Protein AF-B2KAS8-F1 (afdb_monomer_lite)

InterPro domains:
  IPR012902 Prokaryotic N-terminal methylation site [PF07963] (2-24)
  IPR012902 Prokaryotic N-terminal methylation site [PS00409] (3-23)
  IPR012902 Prokaryotic N-terminal methylation site [TIGR02532] (2-25)
  IPR045584 Pilin-like [SSF54523] (5-95)

Secondary structure (DSSP, 8-state):
---PPPHHHHHHHHHHHHHHHHHHHHHHHHHHHHHHHHHHHHHHHHHHHHHHHHHHTT-----TT--TT--SPPSSEEETTEEE-SSEEEEEEE-TT-TTPPEEEEEEESSSS-EEEEEEEETTEEEEEEEEEETT-HHHHHHHHHTT-SSPEEESSSSS-S-------

Sequence (169 aa):
MKKGFTLLEILVVVLIIGILSAIAVPQYTKIVERGRASEALLTLKALAESVQRAEKLRRYPLGPNQWDSIDIAMPGTKTGTGYQTKYFTYYTGNDLGVANAPTFVSAVKVGAPNYILEMHVHQGDILSAVCVYTNGDTEAYDACIDLGFKNPVSHIGTSGAGKLGLERP

Organism: Elusimicrobium minutum (strain Pei191) (NCBI:txid445932)

Radius of gyration: 21.75 Å; chains: 1; bounding box: 72×28×58 Å

pLDDT: mean 81.98, std 15.62, range [29.14, 96.62]

Structure (mmCIF, N/CA/C/O backbone):
data_AF-B2KAS8-F1
#
_entry.id   AF-B2KAS8-F1
#
loop_
_atom_site.group_PDB
_atom_site.id
_atom_site.type_symbol
_atom_site.label_atom_id
_atom_site.label_alt_id
_atom_site.label_comp_id
_atom_site.label_asym_id
_atom_site.label_entity_id
_atom_site.label_seq_id
_atom_site.pdbx_PDB_ins_code
_atom_site.Cartn_x
_atom_site.Cartn_y
_atom_site.Cartn_z
_atom_site.occupancy
_atom_site.B_iso_or_equiv
_atom_site.auth_seq_id
_atom_site.auth_comp_id
_atom_site.auth_asym_id
_atom_site.auth_atom_id
_atom_site.pdbx_PDB_model_num
ATOM 1 N N . MET A 1 1 ? -49.355 -13.738 30.482 1.00 49.75 1 MET A N 1
ATOM 2 C CA . MET A 1 1 ? -48.645 -12.448 30.628 1.00 49.75 1 MET A CA 1
ATOM 3 C C . MET A 1 1 ? -47.367 -12.531 29.807 1.00 49.75 1 MET A C 1
ATOM 5 O O . MET A 1 1 ? -46.572 -13.429 30.055 1.00 49.75 1 MET A O 1
ATOM 9 N N . LYS A 1 2 ? -47.211 -11.706 28.765 1.00 61.41 2 LYS A N 1
ATOM 10 C CA . LYS A 1 2 ? -45.983 -11.692 27.954 1.00 61.41 2 LYS A CA 1
ATOM 11 C C . LYS A 1 2 ? -44.877 -11.018 28.777 1.00 61.41 2 LYS A C 1
ATOM 13 O O . LYS A 1 2 ? -45.065 -9.880 29.193 1.00 61.41 2 LYS A O 1
ATOM 18 N N . LYS A 1 3 ? -43.769 -11.723 29.041 1.00 72.88 3 LYS A N 1
ATOM 19 C CA . LYS A 1 3 ? -42.547 -11.132 29.614 1.00 72.88 3 LYS A CA 1
ATOM 20 C C . LYS A 1 3 ? -42.030 -10.088 28.621 1.00 72.88 3 LYS A C 1
ATOM 22 O O . LYS A 1 3 ? -41.584 -10.451 27.537 1.00 72.88 3 LYS A O 1
ATOM 27 N N . GLY A 1 4 ? -42.180 -8.812 28.957 1.00 77.12 4 GLY A N 1
ATOM 28 C CA . GLY A 1 4 ? -41.527 -7.720 28.241 1.00 77.12 4 GLY A CA 1
ATOM 29 C C . GLY A 1 4 ? -40.079 -7.596 28.704 1.00 77.12 4 GLY A C 1
ATOM 30 O O . GLY A 1 4 ? -39.798 -7.827 29.879 1.00 77.12 4 GLY A O 1
ATOM 31 N N . PHE A 1 5 ? -39.179 -7.253 27.784 1.00 80.94 5 PHE A N 1
ATOM 32 C CA . PHE A 1 5 ? -37.803 -6.879 28.112 1.00 80.94 5 PHE A CA 1
ATOM 33 C C . PHE A 1 5 ? -37.795 -5.686 29.067 1.00 80.94 5 PHE A C 1
ATOM 35 O O . PHE A 1 5 ? -38.586 -4.751 28.909 1.00 80.94 5 PHE A O 1
ATOM 42 N N . THR A 1 6 ? -36.903 -5.709 30.053 1.00 90.62 6 THR A N 1
ATOM 43 C CA . THR A 1 6 ? -36.744 -4.576 30.963 1.00 90.62 6 THR A CA 1
ATOM 44 C C . THR A 1 6 ? -35.891 -3.489 30.304 1.00 90.62 6 THR A C 1
ATOM 46 O O . THR A 1 6 ? -34.948 -3.771 29.565 1.00 90.62 6 THR A O 1
ATOM 49 N N . LEU A 1 7 ? -36.195 -2.217 30.580 1.00 89.56 7 LEU A N 1
ATOM 50 C CA . LEU A 1 7 ? -35.366 -1.093 30.115 1.00 89.56 7 LEU A CA 1
ATOM 51 C C . LEU A 1 7 ? -33.927 -1.190 30.645 1.00 89.56 7 LEU A C 1
ATOM 53 O O . LEU A 1 7 ? -32.984 -0.779 29.973 1.00 89.56 7 LEU A O 1
ATOM 57 N N . LEU A 1 8 ? -33.764 -1.773 31.835 1.00 91.19 8 LEU A N 1
ATOM 58 C CA . LEU A 1 8 ? -32.466 -1.963 32.468 1.00 91.19 8 LEU A CA 1
ATOM 59 C C . LEU A 1 8 ? -31.612 -3.015 31.743 1.00 91.19 8 LEU A C 1
ATOM 61 O O . LEU A 1 8 ? -30.413 -2.799 31.578 1.00 91.19 8 LEU A O 1
ATOM 65 N N . GLU A 1 9 ? -32.218 -4.100 31.247 1.00 91.00 9 GLU A N 1
ATOM 66 C CA . GLU A 1 9 ? -31.512 -5.082 30.411 1.00 91.00 9 GLU A CA 1
ATOM 67 C C . GLU A 1 9 ? -30.953 -4.437 29.143 1.00 91.00 9 GLU A C 1
ATOM 69 O O . GLU A 1 9 ? -29.794 -4.656 28.802 1.00 91.00 9 GLU A O 1
ATOM 74 N N . ILE A 1 10 ? -31.737 -3.595 28.469 1.00 92.38 10 ILE A N 1
ATOM 75 C CA . ILE A 1 10 ? -31.285 -2.947 27.233 1.00 92.38 10 ILE A CA 1
ATOM 76 C C . ILE A 1 10 ? -30.204 -1.891 27.518 1.00 92.38 10 ILE A C 1
ATOM 78 O O . ILE A 1 10 ? -29.256 -1.767 26.744 1.00 92.38 10 ILE A O 1
ATOM 82 N N . LEU A 1 11 ? -30.273 -1.185 28.651 1.00 92.88 11 LEU A N 1
ATOM 83 C CA . LEU A 1 11 ? -29.276 -0.177 29.026 1.00 92.88 11 LEU A CA 1
ATOM 84 C C . LEU A 1 11 ? -27.887 -0.784 29.270 1.00 92.88 11 LEU A C 1
ATOM 86 O O . LEU A 1 11 ? -26.894 -0.275 28.749 1.00 92.88 11 LEU A O 1
ATOM 90 N N . VAL A 1 12 ? -27.806 -1.885 30.022 1.00 94.62 12 VAL A N 1
ATOM 91 C CA . VAL A 1 12 ? -26.523 -2.559 30.290 1.00 94.62 12 VAL A CA 1
ATOM 92 C C . VAL A 1 12 ? -25.947 -3.169 29.011 1.00 94.62 12 VAL A C 1
ATOM 94 O O . VAL A 1 12 ? -24.741 -3.095 28.785 1.00 94.62 12 VAL A O 1
ATOM 97 N N . VAL A 1 13 ? -26.791 -3.716 28.134 1.00 95.44 13 VAL A N 1
ATOM 98 C CA . VAL A 1 13 ? -26.341 -4.284 26.855 1.00 95.44 13 VAL A CA 1
ATOM 99 C C . VAL A 1 13 ? -25.725 -3.211 25.956 1.00 95.44 13 VAL A C 1
ATOM 101 O O . VAL A 1 13 ? -24.627 -3.411 25.437 1.00 95.44 13 VAL A O 1
ATOM 104 N N . VAL A 1 14 ? -26.377 -2.054 25.809 1.00 95.06 14 VAL A N 1
ATOM 105 C CA . VAL A 1 14 ? -25.840 -0.951 24.994 1.00 95.06 14 VAL A CA 1
ATOM 106 C C . VAL A 1 14 ? -24.544 -0.400 25.594 1.00 95.06 14 VAL A C 1
ATOM 108 O O . VAL A 1 14 ? -23.612 -0.108 24.847 1.00 95.06 14 VAL A O 1
ATOM 111 N N . LEU A 1 15 ? -24.442 -0.325 26.926 1.00 95.81 15 LEU A N 1
ATOM 112 C CA . LEU A 1 15 ? -23.211 0.076 27.613 1.00 95.81 15 LEU A CA 1
ATOM 113 C C . LEU A 1 15 ? -22.041 -0.867 27.284 1.00 95.81 15 LEU A C 1
ATOM 115 O O . LEU A 1 15 ? -20.962 -0.405 26.915 1.00 95.81 15 LEU A O 1
ATOM 119 N N . ILE A 1 16 ? -22.255 -2.183 27.380 1.00 96.56 16 ILE A N 1
ATOM 120 C CA . ILE A 1 16 ? -21.218 -3.185 27.092 1.00 96.56 16 ILE A CA 1
ATOM 121 C C . ILE A 1 16 ? -20.808 -3.130 25.613 1.00 96.56 16 ILE A C 1
ATOM 123 O O . ILE A 1 16 ? -19.614 -3.097 25.311 1.00 96.56 16 ILE A O 1
ATOM 127 N N . ILE A 1 17 ? -21.775 -3.065 24.688 1.00 96.31 17 ILE A N 1
ATOM 128 C CA . ILE A 1 17 ? -21.498 -2.949 23.245 1.00 96.31 17 ILE A CA 1
ATOM 129 C C . ILE A 1 17 ? -20.723 -1.659 22.945 1.00 96.31 17 ILE A C 1
ATOM 131 O O . ILE A 1 17 ? -19.788 -1.685 22.145 1.00 96.31 17 ILE A O 1
ATOM 135 N N . GLY A 1 18 ? -21.054 -0.554 23.621 1.00 95.88 18 GLY A N 1
ATOM 136 C CA . GLY A 1 18 ? -20.336 0.714 23.506 1.00 95.88 18 GLY A CA 1
ATOM 137 C C . GLY A 1 18 ? -18.845 0.565 23.808 1.00 95.88 18 GLY A C 1
ATOM 138 O O . GLY A 1 18 ? -18.014 0.920 22.971 1.00 95.88 18 GLY A O 1
ATOM 139 N N . ILE A 1 19 ? -18.501 -0.040 24.950 1.00 95.94 19 ILE A N 1
ATOM 140 C CA . ILE A 1 19 ? -17.103 -0.244 25.369 1.00 95.94 19 ILE A CA 1
ATOM 141 C C . ILE A 1 19 ? -16.357 -1.151 24.380 1.00 95.94 19 ILE A C 1
ATOM 143 O O . ILE A 1 19 ? -15.252 -0.820 23.953 1.00 95.94 19 ILE A O 1
ATOM 147 N N . LEU A 1 20 ? -16.967 -2.271 23.975 1.00 96.62 20 LEU A N 1
ATOM 148 C CA . LEU A 1 20 ? -16.347 -3.197 23.021 1.00 96.62 20 LEU A CA 1
ATOM 149 C C . LEU A 1 20 ? -16.113 -2.536 21.655 1.00 96.62 20 LEU A C 1
ATOM 151 O O . LEU A 1 20 ? -15.052 -2.718 21.058 1.00 96.62 20 LEU A O 1
ATOM 155 N N . SER A 1 21 ? -17.069 -1.732 21.177 1.00 95.19 21 SER A N 1
ATOM 156 C CA . SER A 1 21 ? -16.967 -1.048 19.884 1.00 95.19 21 SER A CA 1
ATOM 157 C C . SER A 1 21 ? -15.826 -0.030 19.840 1.00 95.19 21 SER A C 1
ATOM 159 O O . SER A 1 21 ? -15.136 0.060 18.825 1.00 95.19 21 SER A O 1
ATOM 161 N N . ALA A 1 22 ? -15.566 0.671 20.949 1.00 94.19 22 ALA A N 1
ATOM 162 C CA . ALA A 1 22 ? -14.514 1.680 21.026 1.00 94.19 22 ALA A CA 1
ATOM 163 C C . ALA A 1 22 ? -13.116 1.091 20.768 1.00 94.19 22 ALA A C 1
ATOM 165 O O . ALA A 1 22 ? -12.276 1.741 20.152 1.00 94.19 22 ALA A O 1
ATOM 166 N N . ILE A 1 23 ? -12.881 -0.154 21.194 1.00 93.94 23 ILE A N 1
ATOM 167 C CA . ILE A 1 23 ? -11.607 -0.858 20.990 1.00 93.94 23 ILE A CA 1
ATOM 168 C C . ILE A 1 23 ? -11.606 -1.609 19.650 1.00 93.94 23 ILE A C 1
ATOM 170 O O . ILE A 1 23 ? -10.605 -1.607 18.933 1.00 93.94 23 ILE A O 1
ATOM 174 N N . ALA A 1 24 ? -12.730 -2.231 19.288 1.00 93.69 24 ALA A N 1
ATOM 175 C CA . ALA A 1 24 ? -12.815 -3.089 18.110 1.00 93.69 24 ALA A CA 1
ATOM 176 C C . ALA A 1 24 ? -12.726 -2.315 16.785 1.00 93.69 24 ALA A C 1
ATOM 178 O O . ALA A 1 24 ? -12.099 -2.793 15.841 1.00 93.69 24 ALA A O 1
ATOM 179 N N . VAL A 1 25 ? -13.322 -1.121 16.694 1.00 91.94 25 VAL A N 1
ATOM 180 C CA . VAL A 1 25 ? -13.346 -0.329 15.450 1.00 91.94 25 VAL A CA 1
ATOM 181 C C . VAL A 1 25 ? -11.942 0.042 14.945 1.00 91.94 25 VAL A C 1
ATOM 183 O O . VAL A 1 25 ? -11.647 -0.291 13.795 1.00 91.94 25 VAL A O 1
ATOM 186 N N . PRO A 1 26 ? -11.046 0.668 15.739 1.00 89.12 26 PRO A N 1
ATOM 187 C CA . PRO A 1 26 ? -9.707 1.020 15.256 1.00 89.12 26 PRO A CA 1
ATOM 188 C C . PRO A 1 26 ? -8.842 -0.208 14.936 1.00 89.12 26 PRO A C 1
ATOM 190 O O . PRO A 1 26 ? -7.964 -0.144 14.080 1.00 89.12 26 PRO A O 1
ATOM 193 N N . GLN A 1 27 ? -9.082 -1.348 15.587 1.00 89.88 27 GLN A N 1
ATOM 194 C CA . GLN A 1 27 ? -8.385 -2.595 15.260 1.00 89.88 27 GLN A CA 1
ATOM 195 C C . GLN A 1 27 ? -8.880 -3.188 13.936 1.00 89.88 27 GLN A C 1
ATOM 197 O O . GLN A 1 27 ? -8.082 -3.624 13.106 1.00 89.88 27 GLN A O 1
ATOM 202 N N . TYR A 1 28 ? -10.193 -3.168 13.707 1.00 92.38 28 TYR A N 1
ATOM 203 C CA . TYR A 1 28 ? -10.794 -3.676 12.479 1.00 92.38 28 TYR A CA 1
ATOM 204 C C . TYR A 1 28 ? -10.338 -2.890 11.243 1.00 92.38 28 TYR A C 1
ATOM 206 O O . TYR A 1 28 ? -10.028 -3.492 10.213 1.00 92.38 28 TYR A O 1
ATOM 214 N N . THR A 1 29 ? -10.229 -1.559 11.335 1.00 89.69 29 THR A N 1
ATOM 215 C CA . THR A 1 29 ? -9.751 -0.732 10.214 1.00 89.69 29 THR A CA 1
ATOM 216 C C . THR A 1 29 ? -8.318 -1.080 9.812 1.00 89.69 29 THR A C 1
ATOM 218 O O . THR A 1 29 ? -8.050 -1.189 8.616 1.00 89.69 29 THR A O 1
ATOM 221 N N . LYS A 1 30 ? -7.427 -1.350 10.778 1.00 89.06 30 LYS A N 1
ATOM 222 C CA . LYS A 1 30 ? -6.053 -1.810 10.507 1.00 89.06 30 LYS A CA 1
ATOM 223 C C . LYS A 1 30 ? -6.013 -3.159 9.786 1.00 89.06 30 LYS A C 1
ATOM 225 O O . LYS A 1 30 ? -5.248 -3.325 8.841 1.00 89.06 30 LYS A O 1
ATOM 230 N N . ILE A 1 31 ? -6.859 -4.115 10.182 1.00 90.88 31 ILE A N 1
ATOM 231 C CA . ILE A 1 31 ? -6.933 -5.438 9.531 1.00 90.88 31 ILE A CA 1
ATOM 232 C C . ILE A 1 31 ? -7.383 -5.303 8.074 1.00 90.88 31 ILE A C 1
ATOM 234 O O . ILE A 1 31 ? -6.782 -5.895 7.177 1.00 90.88 31 ILE A O 1
ATOM 238 N N . VAL A 1 32 ? -8.426 -4.506 7.831 1.00 92.69 32 VAL A N 1
ATOM 239 C CA . VAL A 1 32 ? -8.929 -4.258 6.473 1.00 92.69 32 VAL A CA 1
ATOM 240 C C . VAL A 1 32 ? -7.870 -3.565 5.619 1.00 92.69 32 VAL A C 1
ATOM 242 O O . VAL A 1 32 ? -7.687 -3.934 4.459 1.00 92.69 32 VAL A O 1
ATOM 245 N N . GLU A 1 33 ? -7.160 -2.588 6.179 1.00 90.94 33 GLU A N 1
ATOM 246 C CA . GLU A 1 33 ? -6.095 -1.881 5.471 1.00 90.94 33 GLU A CA 1
ATOM 247 C C . GLU A 1 33 ? -4.929 -2.808 5.118 1.00 90.94 33 GLU A C 1
ATOM 249 O O . GLU A 1 33 ? -4.504 -2.843 3.966 1.00 90.94 33 GLU A O 1
ATOM 254 N N . ARG A 1 34 ? -4.494 -3.656 6.055 1.00 91.38 34 ARG A N 1
ATOM 255 C CA . ARG A 1 34 ? -3.485 -4.686 5.787 1.00 91.38 34 ARG A CA 1
ATOM 256 C C . ARG A 1 34 ? -3.916 -5.640 4.671 1.00 91.38 34 ARG A C 1
ATOM 258 O O . ARG A 1 34 ? -3.097 -6.009 3.833 1.00 91.38 34 ARG A O 1
ATOM 265 N N . GLY A 1 35 ? -5.196 -6.014 4.634 1.00 93.69 35 GLY A N 1
ATOM 266 C CA . GLY A 1 35 ? -5.764 -6.817 3.550 1.00 93.69 35 GLY A CA 1
ATOM 267 C C . GLY A 1 35 ? -5.624 -6.130 2.189 1.00 93.69 35 GLY A C 1
ATOM 268 O O . GLY A 1 35 ? -5.067 -6.711 1.257 1.00 93.69 35 GLY A O 1
ATOM 269 N N . ARG A 1 36 ? -6.038 -4.862 2.094 1.00 93.94 36 ARG A N 1
ATOM 270 C CA . ARG A 1 36 ? -5.921 -4.056 0.863 1.00 93.94 36 ARG A CA 1
ATOM 271 C C . ARG A 1 36 ? -4.473 -3.878 0.418 1.00 93.94 36 ARG A C 1
ATOM 273 O O . ARG A 1 36 ? -4.172 -4.001 -0.764 1.00 93.94 36 ARG A O 1
ATOM 280 N N . ALA A 1 37 ? -3.575 -3.617 1.358 1.00 92.19 37 ALA A N 1
ATOM 281 C CA . ALA A 1 37 ? -2.153 -3.488 1.083 1.00 92.19 37 ALA A CA 1
ATOM 282 C C . ALA A 1 37 ? -1.537 -4.806 0.597 1.00 92.19 37 ALA A C 1
ATOM 284 O O . ALA A 1 37 ? -0.713 -4.799 -0.311 1.00 92.19 37 ALA A O 1
ATOM 285 N N . SER A 1 38 ? -1.962 -5.949 1.148 1.00 93.00 38 SER A N 1
ATOM 286 C CA . SER A 1 38 ? -1.495 -7.259 0.684 1.00 93.00 38 SER A CA 1
ATOM 287 C C . SER A 1 38 ? -1.927 -7.555 -0.758 1.00 93.00 38 SER A C 1
ATOM 289 O O . SER A 1 38 ? -1.123 -8.040 -1.549 1.00 93.00 38 SER A O 1
ATOM 291 N N . GLU A 1 39 ? -3.150 -7.178 -1.140 1.00 94.19 39 GLU A N 1
ATOM 292 C CA . GLU A 1 39 ? -3.627 -7.247 -2.527 1.00 94.19 39 GLU A CA 1
ATOM 293 C C . GLU A 1 39 ? -2.825 -6.317 -3.452 1.00 94.19 39 GLU A C 1
ATOM 295 O O . GLU A 1 39 ? -2.419 -6.713 -4.552 1.00 94.19 39 GLU A O 1
ATOM 300 N N . ALA A 1 40 ? -2.525 -5.101 -2.987 1.00 93.94 40 ALA A N 1
ATOM 301 C CA . ALA A 1 40 ? -1.695 -4.165 -3.732 1.00 93.94 40 ALA A CA 1
ATOM 302 C C . ALA A 1 40 ? -0.264 -4.683 -3.929 1.00 93.94 40 ALA A C 1
ATOM 304 O O . ALA A 1 40 ? 0.266 -4.578 -5.030 1.00 93.94 40 ALA A O 1
ATOM 305 N N . LEU A 1 41 ? 0.338 -5.312 -2.912 1.00 92.69 41 LEU A N 1
ATOM 306 C CA . LEU A 1 41 ? 1.655 -5.949 -3.011 1.00 92.69 41 LEU A CA 1
ATOM 307 C C . LEU A 1 41 ? 1.674 -7.102 -4.018 1.00 92.69 41 LEU A C 1
ATOM 309 O O . LEU A 1 41 ? 2.643 -7.241 -4.760 1.00 92.69 41 LEU A O 1
ATOM 313 N N . LEU A 1 42 ? 0.618 -7.917 -4.075 1.00 94.00 42 LEU A N 1
ATOM 314 C CA . LEU A 1 42 ? 0.507 -8.984 -5.076 1.00 94.00 42 LEU A CA 1
ATOM 315 C C . LEU A 1 42 ? 0.441 -8.411 -6.496 1.00 94.00 42 LEU A C 1
ATOM 317 O O . LEU A 1 42 ? 1.145 -8.887 -7.387 1.00 94.00 42 LEU A O 1
ATOM 321 N N . THR A 1 43 ? -0.353 -7.356 -6.686 1.00 94.81 43 THR A N 1
ATOM 322 C CA . THR A 1 43 ? -0.447 -6.639 -7.966 1.00 94.81 43 THR A CA 1
ATOM 323 C C . THR A 1 43 ? 0.897 -6.015 -8.345 1.00 94.81 43 THR A C 1
ATOM 325 O O . THR A 1 43 ? 1.352 -6.150 -9.479 1.00 94.81 43 THR A O 1
ATOM 328 N N . LEU A 1 44 ? 1.569 -5.383 -7.381 1.00 93.00 44 LEU A N 1
ATOM 329 C CA . LEU A 1 44 ? 2.870 -4.749 -7.563 1.00 93.00 44 LEU A CA 1
ATOM 330 C C . LEU A 1 44 ? 3.959 -5.769 -7.909 1.00 93.00 44 LEU A C 1
ATOM 332 O O . LEU A 1 44 ? 4.781 -5.514 -8.783 1.00 93.00 44 LEU A O 1
ATOM 336 N N . LYS A 1 45 ? 3.935 -6.950 -7.285 1.00 93.50 45 LYS A N 1
ATOM 337 C CA . LYS A 1 45 ? 4.849 -8.048 -7.606 1.00 93.50 45 LYS A CA 1
ATOM 338 C C . LYS A 1 45 ? 4.630 -8.565 -9.026 1.00 93.50 45 LYS A C 1
ATOM 340 O O . LYS A 1 45 ? 5.598 -8.718 -9.763 1.00 93.50 45 LYS A O 1
ATOM 345 N N . ALA A 1 46 ? 3.379 -8.787 -9.430 1.00 93.69 46 ALA A N 1
ATOM 346 C CA . ALA A 1 46 ? 3.065 -9.189 -10.801 1.00 93.69 46 ALA A CA 1
ATOM 347 C C . ALA A 1 46 ? 3.543 -8.135 -11.819 1.00 93.69 46 ALA A C 1
ATOM 349 O O . ALA A 1 46 ? 4.085 -8.476 -12.872 1.00 93.69 46 ALA A O 1
ATOM 350 N N . LEU A 1 47 ? 3.399 -6.851 -11.474 1.00 91.81 47 LEU A N 1
ATOM 351 C CA . LEU A 1 47 ? 3.916 -5.735 -12.259 1.00 91.81 47 LEU A CA 1
ATOM 352 C C . LEU A 1 47 ? 5.445 -5.751 -12.345 1.00 91.81 47 LEU A C 1
ATOM 354 O O . LEU A 1 47 ? 5.984 -5.700 -13.449 1.00 91.81 47 LEU A O 1
ATOM 358 N N . ALA A 1 48 ? 6.146 -5.903 -11.224 1.00 90.19 48 ALA A N 1
ATOM 359 C CA . ALA A 1 48 ? 7.602 -6.011 -11.200 1.00 90.19 48 ALA A CA 1
ATOM 360 C C . ALA A 1 48 ? 8.097 -7.185 -12.061 1.00 90.19 48 ALA A C 1
ATOM 362 O O . ALA A 1 48 ? 9.016 -7.022 -12.856 1.00 90.19 48 ALA A O 1
ATOM 363 N N . GLU A 1 49 ? 7.449 -8.349 -11.978 1.00 91.75 49 GLU A N 1
ATOM 364 C CA . GLU A 1 49 ? 7.783 -9.521 -12.796 1.00 91.75 49 GLU A CA 1
ATOM 365 C C . GLU A 1 49 ? 7.528 -9.286 -14.296 1.00 91.75 49 GLU A C 1
ATOM 367 O O . GLU A 1 49 ? 8.301 -9.749 -15.137 1.00 91.75 49 GLU A O 1
ATOM 372 N N . SER A 1 50 ? 6.469 -8.554 -14.659 1.00 89.50 50 SER A N 1
ATOM 373 C CA . SER A 1 50 ? 6.211 -8.172 -16.056 1.00 89.50 50 SER A CA 1
ATOM 374 C C . SER A 1 50 ? 7.294 -7.241 -16.610 1.00 89.50 50 SER A C 1
ATOM 376 O O . SER A 1 50 ? 7.810 -7.466 -17.706 1.00 89.50 50 SER A O 1
ATOM 378 N N . VAL A 1 51 ? 7.720 -6.255 -15.813 1.00 87.06 51 VAL A N 1
ATOM 379 C CA . VAL A 1 51 ? 8.834 -5.357 -16.142 1.00 87.06 51 VAL A CA 1
ATOM 380 C C . VAL A 1 51 ? 10.134 -6.149 -16.256 1.00 87.06 51 VAL A C 1
ATOM 382 O O . VAL A 1 51 ? 10.872 -5.988 -17.223 1.00 87.06 51 VAL A O 1
ATOM 385 N N . GLN A 1 52 ? 10.374 -7.086 -15.339 1.00 88.12 52 GLN A N 1
ATOM 386 C CA . GLN A 1 52 ? 11.528 -7.981 -15.362 1.00 88.12 52 GLN A CA 1
ATOM 387 C C . GLN A 1 52 ? 11.607 -8.783 -16.670 1.00 88.12 52 GLN A C 1
ATOM 389 O O . GLN A 1 52 ? 12.679 -8.906 -17.267 1.00 88.12 52 GLN A O 1
ATOM 394 N N . ARG A 1 53 ? 10.475 -9.321 -17.146 1.00 87.25 53 ARG A N 1
ATOM 395 C CA . ARG A 1 53 ? 10.402 -10.010 -18.445 1.00 87.25 53 ARG A CA 1
ATOM 396 C C . ARG A 1 53 ? 10.674 -9.055 -19.606 1.00 87.25 53 ARG A C 1
ATOM 398 O O . ARG A 1 53 ? 11.440 -9.405 -20.504 1.00 87.25 53 ARG A O 1
ATOM 405 N N . ALA A 1 54 ? 10.098 -7.854 -19.580 1.00 83.75 54 ALA A N 1
ATOM 406 C CA . ALA A 1 54 ? 10.316 -6.843 -20.613 1.00 83.75 54 ALA A CA 1
ATOM 407 C C . ALA A 1 54 ? 11.794 -6.410 -20.711 1.00 83.75 54 ALA A C 1
ATOM 409 O O . ALA A 1 54 ? 12.317 -6.270 -21.821 1.00 83.75 54 ALA A O 1
ATOM 410 N N . GLU A 1 55 ? 12.486 -6.279 -19.572 1.00 81.62 55 GLU A N 1
ATOM 411 C CA . GLU A 1 55 ? 13.927 -5.998 -19.507 1.00 81.62 55 GLU A CA 1
ATOM 412 C C . GLU A 1 55 ? 14.768 -7.118 -20.128 1.00 81.62 55 GLU A C 1
ATOM 414 O O . GLU A 1 55 ? 15.631 -6.849 -20.969 1.00 81.62 55 GLU A O 1
ATOM 419 N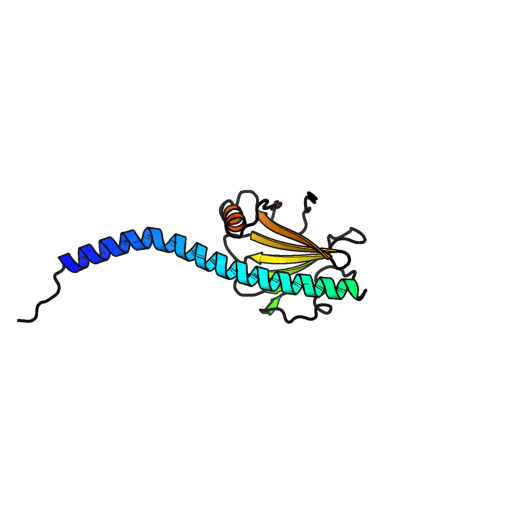 N . LYS A 1 56 ? 14.474 -8.386 -19.807 1.00 83.81 56 LYS A N 1
ATOM 420 C CA . LYS A 1 56 ? 15.199 -9.543 -20.371 1.00 83.81 56 LYS A CA 1
ATOM 421 C C . LYS A 1 56 ? 15.066 -9.659 -21.885 1.00 83.81 56 LYS A C 1
ATOM 423 O O . LYS A 1 56 ? 16.007 -10.072 -22.557 1.00 83.81 56 LYS A O 1
ATOM 428 N N . LEU A 1 57 ? 13.920 -9.267 -22.435 1.00 81.00 57 LEU A N 1
ATOM 429 C CA . LEU A 1 57 ? 13.668 -9.304 -23.876 1.00 81.00 57 LEU A CA 1
ATOM 430 C C . LEU A 1 57 ? 14.337 -8.152 -24.643 1.00 81.00 57 LEU A C 1
ATOM 432 O O . LEU A 1 57 ? 14.074 -7.993 -25.834 1.00 81.00 57 LEU A O 1
ATOM 436 N N . ARG A 1 58 ? 15.176 -7.330 -23.987 1.00 71.38 58 ARG A N 1
ATOM 437 C CA . ARG A 1 58 ? 15.755 -6.090 -24.544 1.00 71.38 58 ARG A CA 1
ATOM 438 C C . ARG A 1 58 ? 14.703 -5.142 -25.128 1.00 71.38 58 ARG A C 1
ATOM 440 O O . ARG A 1 58 ? 15.021 -4.267 -25.928 1.00 71.38 58 ARG A O 1
ATOM 447 N N . ARG A 1 59 ? 13.446 -5.295 -24.706 1.00 64.50 59 ARG A N 1
ATOM 448 C CA . ARG A 1 59 ? 12.357 -4.374 -25.033 1.00 64.50 59 ARG A CA 1
ATOM 449 C C . ARG A 1 59 ? 12.378 -3.144 -24.118 1.00 64.50 59 ARG A C 1
ATOM 451 O O . ARG A 1 59 ? 11.584 -2.234 -24.309 1.00 64.50 59 ARG A O 1
ATOM 458 N N . TYR A 1 60 ? 13.302 -3.125 -23.156 1.00 60.41 60 TYR A N 1
ATOM 459 C CA . TYR A 1 60 ? 13.517 -2.096 -22.147 1.00 60.41 60 TYR A CA 1
ATOM 460 C C . TYR A 1 60 ? 15.010 -1.707 -22.167 1.00 60.41 60 TYR A C 1
ATOM 462 O O . TYR A 1 60 ? 15.856 -2.604 -22.135 1.00 60.41 60 TYR A O 1
ATOM 470 N N . PRO A 1 61 ? 15.355 -0.420 -22.345 1.00 56.62 61 PRO A N 1
ATOM 471 C CA . PRO A 1 61 ? 15.238 0.568 -21.275 1.00 56.62 61 PRO A CA 1
ATOM 472 C C . PRO A 1 61 ? 14.233 1.662 -21.632 1.00 56.62 61 PRO A C 1
ATOM 474 O O . PRO A 1 61 ? 14.406 2.357 -22.632 1.00 56.62 61 PRO A O 1
ATOM 477 N N . LEU A 1 62 ? 13.173 1.820 -20.838 1.00 54.94 62 LEU A N 1
ATOM 478 C CA . LEU A 1 62 ? 12.098 2.761 -21.149 1.00 54.94 62 LEU A CA 1
ATOM 479 C C . LEU A 1 62 ? 12.079 3.939 -20.180 1.00 54.94 62 LEU A C 1
ATOM 481 O O . LEU A 1 62 ? 12.410 3.814 -19.002 1.00 54.94 62 LEU A O 1
ATOM 485 N N . GLY A 1 63 ? 11.707 5.099 -20.723 1.00 56.66 63 GLY A N 1
ATOM 486 C CA . GLY A 1 63 ? 11.372 6.294 -19.957 1.00 56.66 63 GLY A CA 1
ATOM 487 C C . GLY A 1 63 ? 10.123 6.093 -19.088 1.00 56.66 63 GLY A C 1
ATOM 488 O O . GLY A 1 63 ? 9.497 5.034 -19.125 1.00 56.66 63 GLY A O 1
ATOM 489 N N . PRO A 1 64 ? 9.722 7.113 -18.320 1.00 58.69 64 PRO A N 1
ATOM 490 C CA . PRO A 1 64 ? 8.628 6.997 -17.362 1.00 58.69 64 PRO A CA 1
ATOM 491 C C . PRO A 1 64 ? 7.283 6.654 -18.035 1.00 58.69 64 PRO A C 1
ATOM 493 O O . PRO A 1 64 ? 6.991 7.136 -19.131 1.00 58.69 64 PRO A O 1
ATOM 496 N N . ASN A 1 65 ? 6.428 5.890 -17.341 1.00 64.44 65 ASN A N 1
ATOM 497 C CA . ASN A 1 65 ? 5.015 5.645 -17.680 1.00 64.44 65 ASN A CA 1
ATOM 498 C C . ASN A 1 65 ? 4.738 4.815 -18.949 1.00 64.44 65 ASN A C 1
ATOM 500 O O . ASN A 1 65 ? 3.713 5.010 -19.614 1.00 64.44 65 ASN A O 1
ATOM 504 N N . GLN A 1 66 ? 5.624 3.885 -19.304 1.00 71.06 66 GLN A N 1
ATOM 505 C CA . GLN A 1 66 ? 5.435 3.025 -20.475 1.00 71.06 66 GLN A CA 1
ATOM 506 C C . GLN A 1 66 ? 4.680 1.742 -20.118 1.00 71.06 66 GLN A C 1
ATOM 508 O O . GLN A 1 66 ? 5.245 0.747 -19.673 1.00 71.06 66 GLN A O 1
ATOM 513 N N . TRP A 1 67 ? 3.363 1.794 -20.313 1.00 77.88 67 TRP A N 1
ATOM 514 C CA . TRP A 1 67 ? 2.443 0.692 -20.024 1.00 77.88 67 TRP A CA 1
ATOM 515 C C . TRP A 1 67 ? 2.288 -0.305 -21.180 1.00 77.88 67 TRP A C 1
ATOM 517 O O . TRP A 1 67 ? 1.856 -1.430 -20.956 1.00 77.88 67 TRP A O 1
ATOM 527 N N . ASP A 1 68 ? 2.676 0.074 -22.399 1.00 78.25 68 ASP A N 1
ATOM 528 C CA . ASP A 1 68 ? 2.495 -0.746 -23.609 1.00 78.25 68 ASP A CA 1
ATOM 529 C C . ASP A 1 68 ? 3.466 -1.940 -23.689 1.00 78.25 68 ASP A C 1
ATOM 531 O O . ASP A 1 68 ? 3.307 -2.843 -24.512 1.00 78.25 68 ASP A O 1
ATOM 535 N N . SER A 1 69 ? 4.504 -1.943 -22.851 1.00 72.94 69 SER A N 1
ATOM 536 C CA . SER A 1 69 ? 5.503 -3.011 -22.750 1.00 72.94 69 SER A CA 1
ATOM 537 C C . SER A 1 69 ? 5.183 -4.053 -21.678 1.00 72.94 69 SER A C 1
ATOM 539 O O . SER A 1 69 ? 5.926 -5.024 -21.550 1.00 72.94 69 SER A O 1
ATOM 541 N N . ILE A 1 70 ? 4.121 -3.847 -20.900 1.00 81.94 70 ILE A N 1
ATOM 542 C CA . ILE A 1 70 ? 3.712 -4.735 -19.813 1.00 81.94 70 ILE A CA 1
ATOM 543 C C . ILE A 1 70 ? 2.716 -5.768 -20.349 1.00 81.94 70 ILE A C 1
ATOM 545 O O . ILE A 1 70 ? 1.760 -5.430 -21.039 1.00 81.94 70 ILE A O 1
ATOM 549 N N . ASP A 1 71 ? 2.947 -7.041 -20.026 1.00 86.38 71 ASP A N 1
ATOM 550 C CA . ASP A 1 71 ? 2.166 -8.192 -20.502 1.00 86.38 71 ASP A CA 1
ATOM 551 C C . ASP A 1 71 ? 1.052 -8.628 -19.533 1.00 86.38 71 ASP A C 1
ATOM 553 O O . ASP A 1 71 ? 0.482 -9.708 -19.684 1.00 86.38 71 ASP A O 1
ATOM 557 N N . ILE A 1 72 ? 0.725 -7.795 -18.543 1.00 89.56 72 ILE A N 1
ATOM 558 C CA . ILE A 1 72 ? -0.348 -8.046 -17.580 1.00 89.56 72 ILE A CA 1
ATOM 559 C C . ILE A 1 72 ? -1.432 -6.972 -17.659 1.00 89.56 72 ILE A C 1
ATOM 561 O O . ILE A 1 72 ? -1.165 -5.800 -17.925 1.00 89.56 72 ILE A O 1
ATOM 565 N N . ALA 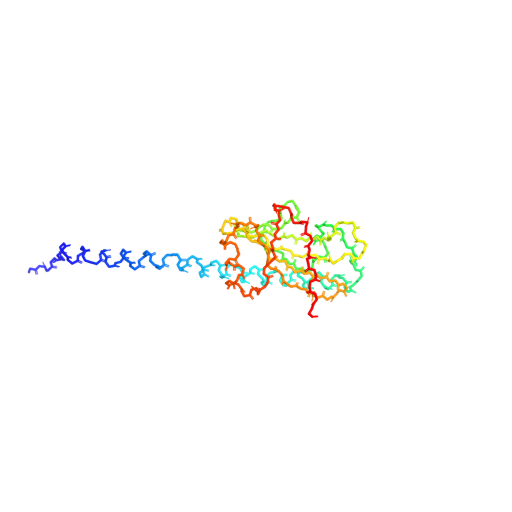A 1 73 ? -2.672 -7.371 -17.384 1.00 89.56 73 ALA A N 1
ATOM 566 C CA . ALA A 1 73 ? -3.774 -6.432 -17.233 1.00 89.56 73 ALA A CA 1
ATOM 567 C C . ALA A 1 73 ? -3.705 -5.771 -15.849 1.00 89.56 73 ALA A C 1
ATOM 569 O O . ALA A 1 73 ? -3.731 -6.454 -14.824 1.00 89.56 73 ALA A O 1
ATOM 570 N N . MET A 1 74 ? -3.635 -4.441 -15.820 1.00 91.12 74 MET A N 1
ATOM 571 C CA . MET A 1 74 ? -3.703 -3.674 -14.577 1.00 91.12 74 MET A CA 1
ATOM 572 C C . MET A 1 74 ? -5.140 -3.588 -14.055 1.00 91.12 74 MET A C 1
ATOM 574 O O . MET A 1 74 ? -6.060 -3.369 -14.849 1.00 91.12 74 MET A O 1
ATOM 578 N N . PRO A 1 75 ? -5.357 -3.691 -12.733 1.00 91.50 75 PRO A N 1
ATOM 579 C CA . PRO A 1 75 ? -6.649 -3.379 -12.146 1.00 91.50 75 PRO A CA 1
ATOM 580 C C . PRO A 1 75 ? -6.917 -1.867 -12.165 1.00 91.50 75 PRO A C 1
ATOM 582 O O . PRO A 1 75 ? -6.010 -1.043 -12.038 1.00 91.50 75 PRO A O 1
ATOM 585 N N . GLY A 1 76 ? -8.197 -1.504 -12.242 1.00 91.56 76 GLY A N 1
ATOM 586 C CA . GLY A 1 76 ? -8.646 -0.114 -12.182 1.00 91.56 76 GLY A CA 1
ATOM 587 C C . GLY A 1 76 ? -8.657 0.593 -13.535 1.00 91.56 76 GLY A C 1
ATOM 588 O O . GLY A 1 76 ? -8.733 -0.032 -14.591 1.00 91.56 76 GLY A O 1
ATOM 589 N N . THR A 1 77 ? -8.625 1.920 -13.487 1.00 93.19 77 THR A N 1
ATOM 590 C CA . THR A 1 77 ? -8.756 2.787 -14.661 1.00 93.19 77 THR A CA 1
ATOM 591 C C . THR A 1 77 ? -7.442 3.509 -14.907 1.00 93.19 77 THR A C 1
ATOM 593 O O . THR A 1 77 ? -6.865 4.081 -13.984 1.00 93.19 77 THR A O 1
ATOM 596 N N . LYS A 1 78 ? -6.972 3.531 -16.158 1.00 89.31 78 LYS A N 1
ATOM 597 C CA . LYS A 1 78 ? -5.812 4.345 -16.533 1.00 89.31 78 LYS A CA 1
ATOM 598 C C . LYS A 1 78 ? -6.146 5.829 -16.351 1.00 89.31 78 LYS A C 1
ATOM 600 O O . LYS A 1 78 ? -7.064 6.343 -16.987 1.00 89.31 78 LYS A O 1
ATOM 605 N N . THR A 1 79 ? -5.390 6.517 -15.508 1.00 87.12 79 THR A N 1
ATOM 606 C CA . THR A 1 79 ? -5.531 7.947 -15.214 1.00 87.12 79 THR A CA 1
ATOM 607 C C . THR A 1 79 ? -4.182 8.627 -15.409 1.00 87.12 79 THR A C 1
ATOM 609 O O . THR A 1 79 ? -3.263 8.441 -14.610 1.00 87.12 79 THR A O 1
ATOM 612 N N . GLY A 1 80 ? -4.049 9.404 -16.487 1.00 84.94 80 GLY A N 1
ATOM 613 C CA . GLY A 1 80 ? -2.790 10.057 -16.843 1.00 84.94 80 GLY A CA 1
ATOM 614 C C . GLY A 1 80 ? -1.658 9.043 -17.019 1.00 84.94 80 GLY A C 1
ATOM 615 O O . GLY A 1 80 ? -1.658 8.251 -17.961 1.00 84.94 80 GLY A O 1
ATOM 616 N N . THR A 1 81 ? -0.698 9.083 -16.100 1.00 83.69 81 THR A N 1
ATOM 617 C CA . THR A 1 81 ? 0.527 8.282 -16.124 1.00 83.69 81 THR A CA 1
ATOM 618 C C . THR A 1 81 ? 0.442 6.967 -15.348 1.00 83.69 81 THR A C 1
ATOM 620 O O . THR A 1 81 ? 1.376 6.171 -15.421 1.00 83.69 81 THR A O 1
ATOM 623 N N . GLY A 1 82 ? -0.657 6.713 -14.632 1.00 88.06 82 GLY A N 1
ATOM 624 C CA . GLY A 1 82 ? -0.822 5.540 -13.772 1.00 88.06 82 GLY A CA 1
ATOM 625 C C . GLY A 1 82 ? -2.149 4.808 -13.953 1.00 88.06 82 GLY A C 1
ATOM 626 O O . GLY A 1 82 ? -3.011 5.231 -14.725 1.00 88.06 82 GLY A O 1
ATOM 627 N N . TYR A 1 83 ? -2.320 3.715 -13.211 1.00 92.00 83 TYR A N 1
ATOM 628 C CA . TYR A 1 83 ? -3.588 2.989 -13.085 1.00 92.00 83 TYR A CA 1
ATOM 629 C C . TYR A 1 83 ? -4.167 3.189 -11.694 1.00 92.00 83 TYR A C 1
ATOM 631 O O . TYR A 1 83 ? -3.563 2.790 -10.703 1.00 92.00 83 TYR A O 1
ATOM 639 N N . GLN A 1 84 ? -5.340 3.807 -11.610 1.00 93.44 84 GLN A N 1
ATOM 640 C CA . GLN A 1 84 ? -5.993 4.109 -10.348 1.00 93.44 84 GLN A CA 1
ATOM 641 C C . GLN A 1 84 ? -7.103 3.105 -10.044 1.00 93.44 84 GLN A C 1
ATOM 643 O O . GLN A 1 84 ? -8.040 2.900 -10.817 1.00 93.44 84 GLN A O 1
ATOM 648 N N . THR A 1 85 ? -7.009 2.510 -8.862 1.00 94.38 85 THR A N 1
ATOM 649 C CA . THR A 1 85 ? -8.080 1.751 -8.214 1.00 94.38 85 THR A CA 1
ATOM 650 C C . THR A 1 85 ? -8.726 2.609 -7.125 1.00 94.38 85 THR A C 1
ATOM 652 O O . THR A 1 85 ? -8.349 3.759 -6.902 1.00 94.38 85 THR A O 1
ATOM 655 N N . LYS A 1 86 ? -9.688 2.046 -6.387 1.00 92.94 86 LYS A N 1
ATOM 656 C CA . LYS A 1 86 ? -10.310 2.741 -5.252 1.00 92.94 86 LYS A CA 1
ATOM 657 C C . LYS A 1 86 ? -9.315 3.093 -4.138 1.00 92.94 86 LYS A C 1
ATOM 659 O O . LYS A 1 86 ? -9.504 4.104 -3.469 1.00 92.94 86 LYS A O 1
ATOM 664 N N . TYR A 1 87 ? -8.311 2.244 -3.906 1.00 93.56 87 TYR A N 1
ATOM 665 C CA . TYR A 1 87 ? -7.419 2.360 -2.749 1.00 93.56 87 TYR A CA 1
ATOM 666 C C . TYR A 1 87 ? -5.969 2.645 -3.121 1.00 93.56 87 TYR A C 1
ATOM 668 O O . TYR A 1 87 ? -5.264 3.201 -2.294 1.00 93.56 87 TYR A O 1
ATOM 676 N N . PHE A 1 88 ? -5.526 2.307 -4.330 1.00 94.31 88 PHE A N 1
ATOM 677 C CA . PHE A 1 88 ? -4.142 2.494 -4.767 1.00 94.31 88 PHE A CA 1
ATOM 678 C C . PHE A 1 88 ? -4.067 3.030 -6.189 1.00 94.31 88 PHE A C 1
ATOM 680 O O . PHE A 1 88 ? -4.888 2.659 -7.032 1.00 94.31 88 PHE A O 1
ATOM 687 N N . THR A 1 89 ? -3.042 3.831 -6.462 1.00 92.31 89 THR A N 1
ATOM 688 C CA . THR A 1 89 ? -2.645 4.210 -7.818 1.00 92.31 89 THR A CA 1
ATOM 689 C C . THR A 1 89 ? -1.279 3.621 -8.143 1.00 92.31 89 THR A C 1
ATOM 691 O O . THR A 1 89 ? -0.322 3.838 -7.404 1.00 92.31 89 THR A O 1
ATOM 694 N N . TYR A 1 90 ? -1.193 2.888 -9.248 1.00 91.75 90 TYR A N 1
ATOM 695 C CA . TYR A 1 90 ? 0.021 2.231 -9.707 1.00 91.75 90 TYR A CA 1
ATOM 696 C C . TYR A 1 90 ? 0.763 3.086 -10.728 1.00 91.75 90 TYR A C 1
ATOM 698 O O . TYR A 1 90 ? 0.144 3.604 -11.660 1.00 91.75 90 TYR A O 1
ATOM 706 N N . TYR A 1 91 ? 2.081 3.178 -10.586 1.00 88.44 91 TYR A N 1
ATOM 707 C CA . TYR A 1 91 ? 2.963 3.886 -11.510 1.00 88.44 91 TYR A CA 1
ATOM 708 C C . TYR A 1 91 ? 4.145 3.015 -11.917 1.00 88.44 91 TYR A C 1
ATOM 710 O O . TYR A 1 91 ? 4.560 2.113 -11.188 1.00 88.44 91 TYR A O 1
ATOM 718 N N . THR A 1 92 ? 4.704 3.323 -13.083 1.00 85.50 92 THR A N 1
ATOM 719 C CA . THR A 1 92 ? 6.000 2.811 -13.519 1.00 85.50 92 THR A CA 1
ATOM 720 C C . THR A 1 92 ? 6.889 3.979 -13.900 1.00 85.50 92 THR A C 1
ATOM 722 O O . THR A 1 92 ? 6.442 4.952 -14.513 1.00 85.50 92 THR A O 1
ATOM 725 N N . GLY A 1 93 ? 8.159 3.903 -13.536 1.00 78.75 93 GLY A N 1
ATOM 726 C CA . GLY A 1 93 ? 9.103 4.967 -13.816 1.00 78.75 93 GLY A CA 1
ATOM 727 C C . GLY A 1 93 ? 10.538 4.489 -13.783 1.00 78.75 93 GLY A C 1
ATOM 728 O O . GLY A 1 93 ? 10.834 3.336 -13.489 1.00 78.75 93 GLY A O 1
ATOM 729 N N . ASN A 1 94 ? 11.439 5.397 -14.111 1.00 75.00 94 ASN A N 1
ATOM 730 C CA . ASN A 1 94 ? 12.870 5.221 -13.964 1.00 75.00 94 ASN A CA 1
ATOM 731 C C . ASN A 1 94 ? 13.444 6.472 -13.295 1.00 75.00 94 ASN A C 1
ATOM 733 O O . ASN A 1 94 ? 12.854 7.552 -13.387 1.00 75.00 94 ASN A O 1
ATOM 737 N N . ASP A 1 95 ? 14.584 6.339 -12.619 1.00 66.81 95 ASP A N 1
ATOM 738 C CA . ASP A 1 95 ? 15.264 7.503 -12.051 1.00 66.81 95 ASP A CA 1
ATOM 739 C C . ASP A 1 95 ? 15.733 8.424 -13.189 1.00 66.81 95 ASP A C 1
ATOM 741 O O . ASP A 1 95 ? 16.697 8.148 -13.912 1.00 66.81 95 ASP A O 1
ATOM 745 N N . LEU A 1 96 ? 14.989 9.515 -13.385 1.00 59.75 96 LEU A N 1
ATOM 746 C CA . LEU A 1 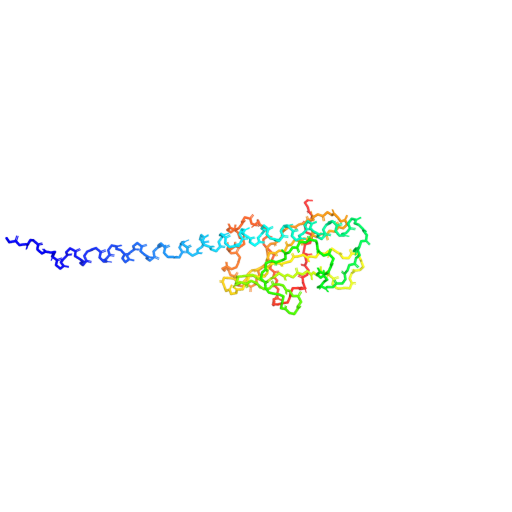96 ? 15.164 10.439 -14.500 1.00 59.75 96 LEU A CA 1
ATOM 747 C C . LEU A 1 96 ? 16.584 11.017 -14.506 1.00 59.75 96 LEU A C 1
ATOM 749 O O . LEU A 1 96 ? 17.015 11.663 -13.553 1.00 59.75 96 LEU A O 1
ATOM 753 N N . GLY A 1 97 ? 17.296 10.814 -15.616 1.00 58.00 97 GLY A N 1
ATOM 754 C CA . GLY A 1 97 ? 18.629 11.380 -15.846 1.00 58.00 97 GLY A CA 1
ATOM 755 C C . GLY A 1 97 ? 19.801 10.448 -15.534 1.00 58.00 97 GLY A C 1
ATOM 756 O O . GLY A 1 97 ? 20.945 10.846 -15.748 1.00 58.00 97 GLY A O 1
ATOM 757 N N . VAL A 1 98 ? 19.550 9.210 -15.094 1.00 62.59 98 VAL A N 1
ATOM 758 C CA . VAL A 1 98 ? 20.603 8.201 -14.910 1.00 62.59 98 VAL A CA 1
ATOM 759 C C . VAL A 1 98 ? 20.538 7.181 -16.051 1.00 62.59 98 VAL A C 1
ATOM 761 O O . VAL A 1 98 ? 19.553 6.464 -16.221 1.00 62.59 98 VAL A O 1
ATOM 764 N N . ALA A 1 99 ? 21.593 7.115 -16.869 1.00 64.88 99 ALA A N 1
ATOM 765 C CA . ALA A 1 99 ? 21.726 6.054 -17.866 1.00 64.88 99 ALA A CA 1
ATOM 766 C C . ALA A 1 99 ? 21.784 4.694 -17.152 1.00 64.88 99 ALA A C 1
ATOM 768 O O . ALA A 1 99 ? 22.553 4.530 -16.208 1.00 64.88 99 ALA A O 1
ATOM 769 N N . ASN A 1 100 ? 20.983 3.726 -17.607 1.00 70.75 100 ASN A N 1
ATOM 770 C CA . ASN A 1 100 ? 20.791 2.439 -16.926 1.00 70.75 100 ASN A CA 1
ATOM 771 C C . ASN A 1 100 ? 20.240 2.579 -15.492 1.00 70.75 100 ASN A C 1
ATOM 773 O O . ASN A 1 100 ? 20.638 1.828 -14.605 1.00 70.75 100 ASN A O 1
ATOM 777 N N . ALA A 1 101 ? 19.337 3.530 -15.244 1.00 71.50 101 ALA A N 1
ATOM 778 C CA . ALA A 1 101 ? 18.587 3.571 -13.992 1.00 71.50 101 ALA A CA 1
ATOM 779 C C . ALA A 1 101 ? 17.811 2.259 -13.755 1.00 71.50 101 ALA A C 1
ATOM 781 O O . ALA A 1 101 ? 17.327 1.659 -14.722 1.00 71.50 101 ALA A O 1
ATOM 782 N N . PRO A 1 102 ? 17.648 1.818 -12.496 1.00 76.44 102 PRO A N 1
ATOM 783 C CA . PRO A 1 102 ? 16.639 0.823 -12.173 1.00 76.44 102 PRO A CA 1
ATOM 784 C C . PRO A 1 102 ? 15.245 1.362 -12.522 1.00 76.44 102 PRO A C 1
ATOM 786 O O . PRO A 1 102 ? 14.935 2.540 -12.323 1.00 76.44 102 PRO A O 1
ATOM 789 N N . THR A 1 103 ? 14.402 0.481 -13.039 1.00 82.56 103 THR A N 1
ATOM 790 C CA . THR A 1 103 ? 12.973 0.732 -13.186 1.00 82.56 103 THR A CA 1
ATOM 791 C C . THR A 1 103 ? 12.323 0.575 -11.828 1.00 82.56 103 THR A C 1
ATOM 793 O O . THR A 1 103 ? 12.550 -0.429 -11.158 1.00 82.56 103 THR A O 1
ATOM 796 N N . PHE A 1 104 ? 11.486 1.517 -11.421 1.00 84.06 104 PHE A N 1
ATOM 797 C CA . PHE A 1 104 ? 10.629 1.335 -10.263 1.00 84.06 104 PHE A CA 1
ATOM 798 C C . PHE A 1 104 ? 9.189 1.104 -10.705 1.00 84.06 104 PHE A C 1
ATOM 800 O O . PHE A 1 104 ? 8.690 1.685 -11.674 1.00 84.06 104 PHE A O 1
ATOM 807 N N . VAL A 1 105 ? 8.513 0.242 -9.964 1.00 88.88 105 VAL A N 1
ATOM 808 C CA . VAL A 1 105 ? 7.065 0.096 -10.005 1.00 88.88 105 VAL A CA 1
ATOM 809 C C . VAL A 1 105 ? 6.558 0.467 -8.627 1.00 88.88 105 VAL A C 1
ATOM 811 O O . VAL A 1 105 ? 7.113 0.011 -7.627 1.00 88.88 105 VAL A O 1
ATOM 814 N N . SER A 1 106 ? 5.532 1.307 -8.556 1.00 91.06 106 SER A N 1
ATOM 815 C CA . SER A 1 106 ? 5.019 1.785 -7.276 1.00 91.06 106 SER A CA 1
ATOM 816 C C . SER A 1 106 ? 3.507 1.670 -7.175 1.00 91.06 106 SER A C 1
ATOM 818 O O . SER A 1 106 ? 2.791 1.783 -8.167 1.00 91.06 106 SER A O 1
ATOM 820 N N . ALA A 1 107 ? 3.025 1.427 -5.960 1.00 93.75 107 ALA A N 1
ATOM 821 C CA . ALA A 1 107 ? 1.627 1.488 -5.569 1.00 93.75 107 ALA A CA 1
ATOM 822 C C . ALA A 1 107 ? 1.482 2.569 -4.494 1.00 93.75 107 ALA A C 1
ATOM 824 O O . ALA A 1 107 ? 1.916 2.403 -3.355 1.00 93.75 107 ALA A O 1
ATOM 825 N N . VAL A 1 108 ? 0.879 3.693 -4.867 1.00 91.62 108 VAL A N 1
ATOM 826 C CA . VAL A 1 108 ? 0.637 4.837 -3.985 1.00 91.62 108 VAL A CA 1
ATOM 827 C C . VAL A 1 108 ? -0.725 4.666 -3.332 1.00 91.62 108 VAL A C 1
ATOM 829 O O . VAL A 1 108 ? -1.740 4.599 -4.031 1.00 91.62 108 VAL A O 1
ATOM 832 N N . LYS A 1 109 ? -0.769 4.599 -2.001 1.00 92.88 109 LYS A N 1
ATOM 833 C CA . LYS A 1 109 ? -2.021 4.518 -1.250 1.00 92.88 109 LYS A CA 1
ATOM 834 C C . LYS A 1 109 ? -2.831 5.806 -1.436 1.00 92.88 109 LYS A C 1
ATOM 836 O O . LYS A 1 109 ? -2.335 6.912 -1.250 1.00 92.88 109 LYS A O 1
ATOM 841 N N . VAL A 1 110 ? -4.103 5.659 -1.798 1.00 89.12 110 VAL A N 1
ATOM 842 C CA . VAL A 1 110 ? -5.061 6.762 -1.919 1.00 89.12 110 VAL A CA 1
ATOM 843 C C . VAL A 1 110 ? -5.741 6.981 -0.573 1.00 89.12 110 VAL A C 1
ATOM 845 O O . VAL A 1 110 ? -6.482 6.117 -0.092 1.00 89.12 110 VAL A O 1
ATOM 848 N N . GLY A 1 111 ? -5.507 8.152 0.015 1.00 85.69 111 GLY A N 1
ATOM 849 C CA . GLY A 1 111 ? -6.062 8.554 1.306 1.00 85.69 111 GLY A CA 1
ATOM 850 C C . GLY A 1 111 ? -5.311 7.957 2.496 1.00 85.69 111 GLY A C 1
ATOM 851 O O . GLY A 1 111 ? -4.633 6.939 2.364 1.00 85.69 111 GLY A O 1
ATOM 852 N N . ALA A 1 112 ? -5.486 8.579 3.663 1.00 84.25 112 ALA A N 1
ATOM 853 C CA . ALA A 1 112 ? -4.717 8.274 4.865 1.00 84.25 112 ALA A CA 1
ATOM 854 C C . ALA A 1 112 ? -4.847 6.801 5.332 1.00 84.25 112 ALA A C 1
ATOM 856 O O . ALA A 1 112 ? -5.932 6.214 5.205 1.00 84.25 112 ALA A O 1
ATOM 857 N N . PRO A 1 113 ? -3.771 6.215 5.891 1.00 87.62 113 PRO A N 1
ATOM 858 C CA . PRO A 1 113 ? -2.410 6.770 5.925 1.00 87.62 113 PRO A CA 1
ATOM 859 C C . PRO A 1 113 ? -1.762 6.784 4.527 1.00 87.62 113 PRO A C 1
ATOM 861 O O . PRO A 1 113 ? -1.999 5.882 3.726 1.00 87.62 113 PRO A O 1
ATOM 864 N N . ASN A 1 114 ? -0.960 7.809 4.213 1.00 86.38 114 ASN A N 1
ATOM 865 C CA . ASN A 1 114 ? -0.385 7.982 2.872 1.00 86.38 114 ASN A CA 1
ATOM 866 C C . ASN A 1 114 ? 1.019 7.360 2.793 1.00 86.38 114 ASN A C 1
ATOM 868 O O . ASN A 1 114 ? 2.021 8.016 3.085 1.00 86.38 114 ASN A O 1
ATOM 872 N N . TYR A 1 115 ? 1.088 6.102 2.364 1.00 90.00 115 TYR A N 1
ATOM 873 C CA . TYR A 1 115 ? 2.338 5.384 2.102 1.00 90.00 115 TYR A CA 1
ATOM 874 C C . TYR A 1 115 ? 2.433 4.931 0.638 1.00 90.00 115 TYR A C 1
ATOM 876 O O . TYR A 1 115 ? 1.440 4.877 -0.095 1.00 90.00 115 TYR A O 1
ATOM 884 N N . ILE A 1 116 ? 3.645 4.601 0.205 1.00 91.12 116 ILE A N 1
ATOM 885 C CA . ILE A 1 116 ? 3.947 4.108 -1.137 1.00 91.12 116 ILE A CA 1
ATOM 886 C C . ILE A 1 116 ? 4.685 2.787 -0.993 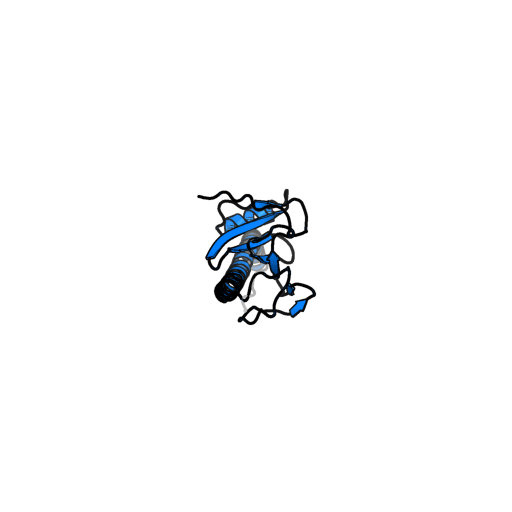1.00 91.12 116 ILE A C 1
ATOM 888 O O . ILE A 1 116 ? 5.622 2.671 -0.212 1.00 91.12 116 ILE A O 1
ATOM 892 N N . LEU A 1 117 ? 4.268 1.788 -1.754 1.00 92.50 117 LEU A N 1
ATOM 893 C CA . LEU A 1 117 ? 4.985 0.528 -1.881 1.00 92.50 117 LEU A CA 1
ATOM 894 C C . LEU A 1 117 ? 5.738 0.567 -3.199 1.00 92.50 117 LEU A C 1
ATOM 896 O O . LEU A 1 117 ? 5.120 0.817 -4.229 1.00 92.50 117 LEU A O 1
ATOM 900 N N . GLU A 1 118 ? 7.042 0.336 -3.181 1.00 89.62 118 GLU A N 1
ATOM 901 C CA . GLU A 1 118 ? 7.885 0.436 -4.368 1.00 89.62 118 GLU A CA 1
ATOM 902 C C . GLU A 1 118 ? 8.743 -0.815 -4.534 1.00 89.62 118 GLU A C 1
ATOM 904 O O . GLU A 1 118 ? 9.245 -1.376 -3.557 1.00 89.62 118 GLU A O 1
ATOM 909 N N . MET A 1 119 ? 8.892 -1.276 -5.774 1.00 88.44 119 MET A N 1
ATOM 910 C CA . MET A 1 119 ? 9.800 -2.359 -6.136 1.00 88.44 119 MET A CA 1
ATOM 911 C C . MET A 1 119 ? 10.710 -1.913 -7.271 1.00 88.44 119 MET A C 1
ATOM 913 O O . MET A 1 119 ? 10.244 -1.320 -8.244 1.00 88.44 119 MET A O 1
ATOM 917 N N . HIS A 1 120 ? 11.995 -2.248 -7.164 1.00 85.50 120 HIS A N 1
ATOM 918 C CA . HIS A 1 120 ? 12.999 -1.899 -8.167 1.00 85.50 120 HIS A CA 1
ATOM 919 C C . HIS A 1 120 ? 13.362 -3.113 -8.994 1.00 85.50 120 HIS A C 1
ATOM 921 O O . HIS A 1 120 ? 13.665 -4.177 -8.455 1.00 85.50 120 HIS A O 1
ATOM 927 N N . VAL A 1 121 ? 13.373 -2.929 -10.304 1.00 85.56 121 VAL A N 1
ATOM 928 C CA . VAL A 1 121 ? 13.781 -3.915 -11.290 1.00 85.56 121 VAL A CA 1
ATOM 929 C C . VAL A 1 121 ? 14.973 -3.351 -12.043 1.00 85.56 121 VAL A C 1
ATOM 931 O O . VAL A 1 121 ? 14.984 -2.183 -12.431 1.00 85.56 121 VAL A O 1
ATOM 934 N N . HIS A 1 122 ? 16.013 -4.155 -12.199 1.00 84.25 122 HIS A N 1
ATOM 935 C CA . HIS A 1 122 ? 17.189 -3.756 -12.948 1.00 84.25 122 HIS A CA 1
ATOM 936 C C . HIS A 1 122 ? 17.814 -4.956 -13.640 1.00 84.25 122 HIS A C 1
ATOM 938 O O . HIS A 1 122 ? 18.086 -5.973 -13.005 1.00 84.25 122 HIS A O 1
ATOM 944 N N . GLN A 1 123 ? 18.071 -4.818 -14.940 1.00 80.88 123 GLN A N 1
ATOM 945 C CA . GLN A 1 123 ? 18.685 -5.850 -15.780 1.00 80.88 123 GLN A CA 1
ATOM 946 C C . GLN A 1 123 ? 17.974 -7.210 -15.699 1.00 80.88 123 GLN A C 1
ATOM 948 O O . GLN A 1 123 ? 18.585 -8.262 -15.876 1.00 80.88 123 GLN A O 1
ATOM 953 N N . GLY A 1 124 ? 16.659 -7.199 -15.477 1.00 78.69 124 GLY A N 1
ATOM 954 C CA . GLY A 1 124 ? 15.878 -8.419 -15.354 1.00 78.69 124 GLY A CA 1
ATOM 955 C C . GLY A 1 124 ? 15.975 -9.100 -13.988 1.00 78.69 124 GLY A C 1
ATOM 956 O O . GLY A 1 124 ? 15.601 -10.269 -13.900 1.00 78.69 124 GLY A O 1
ATOM 957 N N . ASP A 1 125 ? 16.379 -8.396 -12.933 1.00 85.31 125 ASP A N 1
ATOM 958 C CA . ASP A 1 125 ? 16.290 -8.861 -11.548 1.00 85.31 125 ASP A CA 1
ATOM 959 C C . ASP A 1 125 ? 15.517 -7.868 -10.674 1.00 85.31 125 ASP A C 1
ATOM 961 O O . ASP A 1 125 ? 15.622 -6.653 -10.839 1.00 85.31 125 ASP A O 1
ATOM 965 N N . ILE A 1 126 ? 14.723 -8.388 -9.734 1.00 85.81 126 ILE A N 1
ATOM 966 C CA . ILE A 1 126 ? 14.029 -7.578 -8.725 1.00 85.81 126 ILE A CA 1
ATOM 967 C C . ILE A 1 126 ? 15.019 -7.319 -7.585 1.00 85.81 126 ILE A C 1
ATOM 969 O O . ILE A 1 126 ? 15.424 -8.252 -6.894 1.00 85.81 126 ILE A O 1
ATOM 973 N N . LEU A 1 127 ? 15.420 -6.062 -7.404 1.00 84.06 127 LEU A N 1
ATOM 974 C CA . LEU A 1 127 ? 16.492 -5.662 -6.491 1.00 84.06 127 LEU A CA 1
ATOM 975 C C . LEU A 1 127 ? 16.017 -5.459 -5.051 1.00 84.06 127 LEU A C 1
ATOM 977 O O . LEU A 1 127 ? 16.693 -5.866 -4.109 1.00 84.06 127 LEU A O 1
ATOM 981 N N . SER A 1 128 ? 14.886 -4.781 -4.870 1.00 81.50 128 SER A N 1
ATOM 982 C CA . SER A 1 128 ? 14.395 -4.386 -3.551 1.00 81.50 128 SER A CA 1
ATOM 983 C C . SER A 1 128 ? 12.889 -4.156 -3.559 1.00 81.50 128 SER A C 1
ATOM 985 O O . SER A 1 128 ? 12.293 -3.863 -4.597 1.00 81.50 128 SER A O 1
ATOM 987 N N . ALA A 1 129 ? 12.290 -4.289 -2.376 1.00 86.81 129 ALA A N 1
ATOM 988 C CA . ALA A 1 129 ? 10.943 -3.833 -2.075 1.00 86.81 129 ALA A CA 1
ATOM 989 C C . ALA A 1 129 ? 11.025 -2.890 -0.872 1.00 86.81 129 ALA A C 1
ATOM 991 O O . ALA A 1 129 ? 11.564 -3.263 0.172 1.00 86.81 129 ALA A O 1
ATOM 992 N N . VAL A 1 130 ? 10.510 -1.676 -1.024 1.00 88.81 130 VAL A N 1
ATOM 993 C CA . VAL A 1 130 ? 10.608 -0.608 -0.028 1.00 88.81 130 VAL A CA 1
ATOM 994 C C . VAL A 1 130 ? 9.216 -0.047 0.240 1.00 88.81 130 VAL A C 1
ATOM 996 O O . VAL A 1 130 ? 8.403 0.086 -0.672 1.00 88.81 130 VAL A O 1
ATOM 999 N N . CYS A 1 131 ? 8.939 0.283 1.501 1.00 91.19 131 CYS A N 1
ATOM 1000 C CA . CYS A 1 131 ? 7.777 1.082 1.871 1.00 91.19 131 CYS A CA 1
ATOM 1001 C C . CYS A 1 131 ? 8.243 2.503 2.165 1.00 91.19 131 CYS A C 1
ATOM 1003 O O . CYS A 1 131 ? 9.143 2.703 2.983 1.00 91.19 131 CYS A O 1
ATOM 1005 N N . VAL A 1 132 ? 7.661 3.471 1.472 1.00 89.44 132 VAL A N 1
ATOM 1006 C CA . VAL A 1 132 ? 8.007 4.884 1.568 1.00 89.44 132 VAL A CA 1
ATOM 1007 C C . VAL A 1 132 ? 6.875 5.631 2.262 1.00 89.44 132 VAL A C 1
ATOM 1009 O O . VAL A 1 132 ? 5.702 5.423 1.953 1.00 89.44 132 VAL A O 1
ATOM 1012 N N . TYR A 1 133 ? 7.223 6.519 3.187 1.00 88.69 133 TYR A N 1
ATOM 1013 C CA . TYR A 1 133 ? 6.273 7.342 3.934 1.00 88.69 133 TYR A CA 1
ATOM 1014 C C . TYR A 1 133 ? 6.710 8.811 3.950 1.00 88.69 133 TYR A C 1
ATOM 1016 O O . TYR A 1 133 ? 7.866 9.143 3.675 1.00 88.69 133 TYR A O 1
ATOM 1024 N N . THR A 1 134 ? 5.785 9.717 4.264 1.00 85.00 134 THR A N 1
ATOM 1025 C CA . THR A 1 134 ? 6.109 11.146 4.386 1.00 85.00 134 THR A CA 1
ATOM 1026 C C . THR A 1 134 ? 6.693 11.439 5.767 1.00 85.00 134 THR A C 1
ATOM 1028 O O . THR A 1 134 ? 6.156 10.993 6.778 1.00 85.00 134 THR A O 1
ATOM 1031 N N . ASN A 1 135 ? 7.777 12.219 5.836 1.00 80.69 135 ASN A N 1
ATOM 1032 C CA . ASN A 1 135 ? 8.350 12.638 7.121 1.00 80.69 135 ASN A CA 1
ATOM 1033 C C . ASN A 1 135 ? 7.302 13.321 8.018 1.00 80.69 135 ASN A C 1
ATOM 1035 O O . ASN A 1 135 ? 6.664 14.289 7.611 1.00 80.69 135 ASN A O 1
ATOM 1039 N N . GLY A 1 136 ? 7.158 12.824 9.248 1.00 80.94 136 GLY A N 1
ATOM 1040 C CA . GLY A 1 136 ? 6.160 13.295 10.213 1.00 80.94 136 GLY A CA 1
ATOM 1041 C C . GLY A 1 136 ? 4.813 12.562 10.161 1.00 80.94 136 GLY A C 1
ATOM 1042 O O . GLY A 1 136 ? 4.016 12.738 11.076 1.00 80.94 136 GLY A O 1
ATOM 1043 N N . ASP A 1 137 ? 4.570 11.709 9.159 1.00 86.56 137 ASP A N 1
ATOM 1044 C CA . ASP A 1 137 ? 3.390 10.839 9.095 1.00 86.56 137 ASP A CA 1
ATOM 1045 C C . ASP A 1 137 ? 3.672 9.514 9.825 1.00 86.56 137 ASP A C 1
ATOM 1047 O O . ASP A 1 137 ? 4.136 8.529 9.244 1.00 86.56 137 ASP A O 1
ATOM 1051 N N . THR A 1 138 ? 3.443 9.515 11.140 1.00 89.25 138 THR A N 1
ATOM 1052 C CA . THR A 1 138 ? 3.651 8.335 11.994 1.00 89.25 138 THR A CA 1
ATOM 1053 C C . THR A 1 138 ? 2.664 7.214 11.685 1.00 89.25 138 THR A C 1
ATOM 1055 O O . THR A 1 138 ? 3.014 6.050 11.840 1.00 89.25 138 THR A O 1
ATOM 1058 N N . GLU A 1 139 ? 1.458 7.532 11.205 1.00 90.31 139 GLU A N 1
ATOM 1059 C CA . GLU A 1 139 ? 0.475 6.514 10.819 1.00 90.31 139 GLU A CA 1
ATOM 1060 C C . GLU A 1 139 ? 0.927 5.753 9.568 1.00 90.31 139 GLU A C 1
ATOM 1062 O O . GLU A 1 139 ? 0.783 4.533 9.498 1.00 90.31 139 GLU A O 1
AT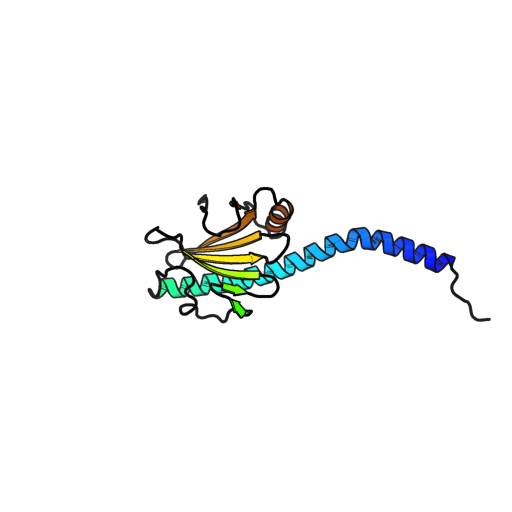OM 1067 N N . ALA A 1 140 ? 1.514 6.452 8.592 1.00 89.50 140 ALA A N 1
ATOM 1068 C CA . ALA A 1 140 ? 2.119 5.825 7.420 1.00 89.50 140 ALA A CA 1
ATOM 1069 C C . ALA A 1 140 ? 3.364 5.001 7.774 1.00 89.50 140 ALA A C 1
ATOM 1071 O O . ALA A 1 140 ? 3.542 3.912 7.226 1.00 89.50 140 ALA A O 1
ATOM 1072 N N . TYR A 1 141 ? 4.193 5.475 8.711 1.00 90.50 141 TYR A N 1
ATOM 1073 C CA . TYR A 1 141 ? 5.320 4.692 9.223 1.00 90.50 141 TYR A CA 1
ATOM 1074 C C . TYR A 1 141 ? 4.844 3.387 9.875 1.00 90.50 141 TYR A C 1
ATOM 1076 O O . TYR A 1 141 ? 5.289 2.307 9.483 1.00 90.50 141 TYR A O 1
ATOM 1084 N N . ASP A 1 142 ? 3.892 3.472 10.807 1.00 91.31 142 ASP A N 1
ATOM 1085 C CA . ASP A 1 142 ? 3.334 2.306 11.495 1.00 91.31 142 ASP A CA 1
ATOM 1086 C C . ASP A 1 142 ? 2.672 1.339 10.506 1.00 91.31 142 ASP A C 1
ATOM 1088 O O . ASP A 1 142 ? 2.854 0.127 10.613 1.00 91.31 142 ASP A O 1
ATOM 1092 N N . ALA A 1 143 ? 1.973 1.856 9.489 1.00 90.75 143 ALA A N 1
ATOM 1093 C CA . ALA A 1 143 ? 1.408 1.034 8.425 1.00 90.75 143 ALA A CA 1
ATOM 1094 C C . ALA A 1 143 ? 2.494 0.250 7.667 1.00 90.75 143 ALA A C 1
ATOM 1096 O O . ALA A 1 143 ? 2.330 -0.946 7.432 1.00 90.75 143 ALA A O 1
ATOM 1097 N N . CYS A 1 144 ? 3.626 0.874 7.326 1.00 90.62 144 CYS A N 1
ATOM 1098 C CA . CYS A 1 144 ? 4.747 0.170 6.700 1.00 90.62 144 CYS A CA 1
ATOM 1099 C C . CYS A 1 144 ? 5.299 -0.960 7.591 1.00 90.62 144 CYS A C 1
ATOM 1101 O O . CYS A 1 144 ? 5.581 -2.056 7.094 1.00 90.62 144 CYS A O 1
ATOM 1103 N N . ILE A 1 145 ? 5.425 -0.719 8.900 1.00 91.81 145 ILE A N 1
ATOM 1104 C CA . ILE A 1 145 ? 5.883 -1.732 9.862 1.00 91.81 145 ILE A CA 1
ATOM 1105 C C . ILE A 1 145 ? 4.870 -2.881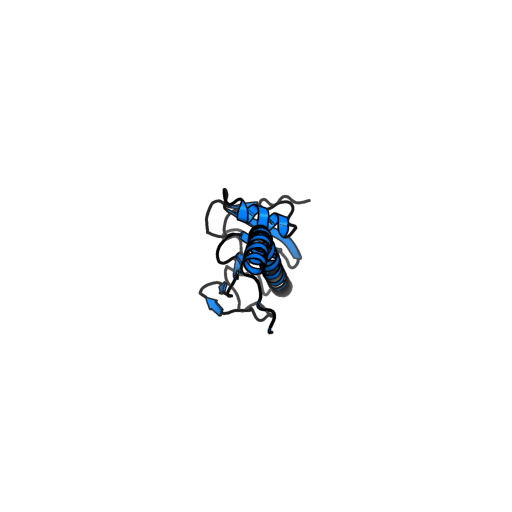 9.980 1.00 91.81 145 ILE A C 1
ATOM 1107 O O . ILE A 1 145 ? 5.261 -4.049 9.926 1.00 91.81 145 ILE A O 1
ATOM 1111 N N . ASP A 1 146 ? 3.572 -2.576 10.058 1.00 90.69 146 ASP A N 1
ATOM 1112 C CA . ASP A 1 146 ? 2.484 -3.563 10.130 1.00 90.69 146 ASP A CA 1
ATOM 1113 C C . ASP A 1 146 ? 2.420 -4.463 8.878 1.00 90.69 146 ASP A C 1
ATOM 1115 O O . ASP A 1 146 ? 1.980 -5.620 8.941 1.00 90.69 146 ASP A O 1
ATOM 1119 N N . LEU A 1 147 ? 2.898 -3.957 7.736 1.00 89.56 147 LEU A N 1
ATOM 1120 C CA . LEU A 1 147 ? 3.054 -4.707 6.487 1.00 89.56 147 LEU A CA 1
ATOM 1121 C C . LEU A 1 147 ? 4.316 -5.579 6.439 1.00 89.56 147 LEU A C 1
ATOM 1123 O O . LEU A 1 147 ? 4.448 -6.403 5.534 1.00 89.56 147 LEU A O 1
ATOM 1127 N N . GLY A 1 148 ? 5.207 -5.460 7.424 1.00 89.31 148 GLY A N 1
ATOM 1128 C CA . GLY A 1 148 ? 6.411 -6.278 7.563 1.00 89.31 148 GLY A CA 1
ATOM 1129 C C . GLY A 1 148 ? 7.681 -5.662 6.971 1.00 89.31 148 GLY A C 1
ATOM 1130 O O . GLY A 1 148 ? 8.703 -6.349 6.896 1.00 89.31 148 GLY A O 1
ATOM 1131 N N . PHE A 1 149 ? 7.659 -4.388 6.568 1.00 89.62 149 PHE A N 1
ATOM 1132 C CA . PHE A 1 149 ? 8.866 -3.690 6.126 1.00 89.62 149 PHE A CA 1
ATOM 1133 C C . PHE A 1 149 ? 9.703 -3.282 7.337 1.00 89.62 149 PHE A C 1
ATOM 1135 O O . PHE A 1 149 ? 9.241 -2.539 8.193 1.00 89.62 149 PHE A O 1
ATOM 1142 N N . LYS A 1 150 ? 10.950 -3.759 7.415 1.00 86.31 150 LYS A N 1
ATOM 1143 C CA . LYS A 1 150 ? 11.839 -3.473 8.556 1.00 86.31 150 LYS A CA 1
ATOM 1144 C C . LYS A 1 150 ? 12.465 -2.079 8.504 1.00 86.31 150 LYS A C 1
ATOM 1146 O O . LYS A 1 150 ? 12.649 -1.471 9.549 1.00 86.31 150 LYS A O 1
ATOM 1151 N N . ASN A 1 151 ? 12.743 -1.584 7.296 1.00 85.25 151 ASN A N 1
ATOM 1152 C CA . ASN A 1 151 ? 13.397 -0.295 7.063 1.00 85.25 151 ASN A CA 1
ATOM 1153 C C . ASN A 1 151 ? 12.548 0.569 6.108 1.00 85.25 151 ASN A C 1
ATOM 1155 O O . ASN A 1 151 ? 12.888 0.672 4.926 1.00 85.25 151 ASN A O 1
ATOM 1159 N N . PRO A 1 152 ? 11.413 1.141 6.559 1.00 86.38 152 PRO A N 1
ATOM 1160 C CA . PRO A 1 152 ? 10.674 2.108 5.756 1.00 86.38 152 PRO A CA 1
ATOM 1161 C C . PRO A 1 152 ? 11.533 3.342 5.472 1.00 86.38 152 PRO A C 1
ATOM 1163 O O . PRO A 1 152 ? 12.234 3.834 6.356 1.00 86.38 152 PRO A O 1
ATOM 1166 N N . VAL A 1 153 ? 11.461 3.860 4.250 1.00 85.75 153 VAL A N 1
ATOM 1167 C CA . VAL A 1 153 ? 12.234 5.030 3.819 1.00 85.75 153 VAL A CA 1
ATOM 1168 C C . VAL A 1 153 ? 11.354 6.268 3.906 1.00 85.75 153 VAL A C 1
ATOM 1170 O O . VAL A 1 153 ? 10.212 6.260 3.451 1.00 85.75 153 VAL A O 1
ATOM 1173 N N . SER A 1 154 ? 11.867 7.352 4.480 1.00 82.88 154 SER A N 1
ATOM 1174 C CA . SER A 1 154 ? 11.133 8.611 4.486 1.00 82.88 154 SER A CA 1
ATOM 1175 C C . SER A 1 154 ? 11.433 9.436 3.238 1.00 82.88 154 SER A C 1
ATOM 1177 O O . SER A 1 154 ? 12.578 9.546 2.803 1.00 82.88 154 SER A O 1
ATOM 1179 N N . HIS A 1 155 ? 10.400 10.049 2.666 1.00 71.75 155 HIS A N 1
ATOM 1180 C CA . HIS A 1 155 ? 10.531 11.013 1.578 1.00 71.75 155 HIS A CA 1
ATOM 1181 C C . HIS A 1 155 ? 10.077 12.407 2.038 1.00 71.75 155 HIS A C 1
ATOM 1183 O O . HIS A 1 155 ? 9.187 12.560 2.883 1.00 71.75 155 HIS A O 1
ATOM 1189 N N . ILE A 1 156 ? 10.703 13.453 1.491 1.00 54.03 156 ILE A N 1
ATOM 1190 C CA . ILE A 1 156 ? 10.316 14.850 1.719 1.00 54.03 156 ILE A CA 1
ATOM 1191 C C . ILE A 1 156 ? 9.370 15.257 0.576 1.00 54.03 156 ILE A C 1
ATOM 1193 O O . ILE A 1 156 ? 9.815 15.715 -0.471 1.00 54.03 156 ILE A O 1
ATOM 1197 N N . GLY A 1 157 ? 8.059 15.067 0.759 1.00 50.97 157 GLY A N 1
ATOM 1198 C CA . GLY A 1 157 ? 7.017 15.584 -0.149 1.00 50.97 157 GLY A CA 1
ATOM 1199 C C . GLY A 1 157 ? 6.382 14.570 -1.115 1.00 50.97 157 GLY A C 1
ATOM 1200 O O . GLY A 1 157 ? 6.802 13.423 -1.212 1.00 50.97 157 GLY A O 1
ATOM 1201 N N . THR A 1 158 ? 5.331 15.007 -1.819 1.00 43.84 158 THR A N 1
ATOM 1202 C CA . THR A 1 158 ? 4.355 14.196 -2.582 1.00 43.84 158 THR A CA 1
ATOM 1203 C C . THR A 1 158 ? 4.719 13.904 -4.048 1.00 43.84 158 THR A C 1
ATOM 1205 O O . THR A 1 158 ? 3.836 13.607 -4.851 1.00 43.84 158 THR A O 1
ATOM 1208 N N . SER A 1 159 ? 5.993 13.947 -4.438 1.00 41.94 159 SER A N 1
ATOM 1209 C CA . SER A 1 159 ? 6.415 13.538 -5.788 1.00 41.94 159 SER A CA 1
ATOM 1210 C C . SER A 1 159 ? 7.431 12.405 -5.710 1.00 41.94 159 SER A C 1
ATOM 1212 O O . SER A 1 159 ? 8.515 12.605 -5.171 1.00 41.94 159 SER A O 1
ATOM 1214 N N . GLY A 1 160 ? 7.076 11.239 -6.257 1.00 46.38 160 GLY A N 1
ATOM 1215 C CA . GLY A 1 160 ? 7.908 10.034 -6.329 1.00 46.38 160 GLY A CA 1
ATOM 1216 C C . GLY A 1 160 ? 9.145 10.185 -7.216 1.00 46.38 160 GLY A C 1
ATOM 1217 O O . GLY A 1 160 ? 9.203 9.625 -8.303 1.00 46.38 160 GLY A O 1
ATOM 1218 N N . ALA A 1 161 ? 10.122 10.959 -6.754 1.00 42.00 161 ALA A N 1
ATOM 1219 C CA . ALA A 1 161 ? 11.454 11.051 -7.334 1.00 42.00 161 ALA A CA 1
ATOM 1220 C C . ALA A 1 161 ? 12.407 11.637 -6.284 1.00 42.00 161 ALA A C 1
ATOM 1222 O O . ALA A 1 161 ? 12.701 12.833 -6.286 1.00 42.00 161 ALA A O 1
ATOM 1223 N N . GLY A 1 162 ? 12.884 10.810 -5.356 1.00 37.41 162 GLY A N 1
ATOM 1224 C CA . GLY A 1 162 ? 13.825 11.279 -4.345 1.00 37.41 162 GLY A CA 1
ATOM 1225 C C . GLY A 1 162 ? 14.526 10.156 -3.611 1.00 37.41 162 GLY A C 1
ATOM 1226 O O . GLY A 1 162 ? 14.204 9.854 -2.471 1.00 37.41 162 GLY A O 1
ATOM 1227 N N . LYS A 1 163 ? 15.550 9.625 -4.286 1.00 41.12 163 LYS A N 1
ATOM 1228 C CA . LYS A 1 163 ? 16.704 8.909 -3.733 1.00 41.12 163 LYS A CA 1
ATOM 1229 C C . LYS A 1 163 ? 16.362 7.697 -2.869 1.00 41.12 163 LYS A C 1
ATOM 1231 O O . LYS A 1 163 ? 16.309 7.776 -1.644 1.00 41.12 163 LYS A O 1
ATOM 1236 N N . LEU A 1 164 ? 16.327 6.537 -3.521 1.00 44.09 164 LEU A N 1
ATOM 1237 C CA . LEU A 1 164 ? 16.673 5.295 -2.848 1.00 44.09 164 LEU A CA 1
ATOM 1238 C C . LEU A 1 164 ? 18.061 5.428 -2.222 1.00 44.09 164 LEU A C 1
ATOM 1240 O O . LEU A 1 164 ? 19.079 5.467 -2.917 1.00 44.09 164 LEU A O 1
ATOM 1244 N N . GLY A 1 165 ? 18.096 5.453 -0.894 1.00 36.75 165 GLY A N 1
ATOM 1245 C CA . GLY A 1 165 ? 19.240 4.953 -0.154 1.00 36.75 165 GLY A CA 1
ATOM 1246 C C . GLY A 1 165 ? 19.371 3.466 -0.461 1.00 36.75 165 GLY A C 1
ATOM 1247 O O . GLY A 1 165 ? 18.713 2.638 0.159 1.00 36.75 165 GLY A O 1
ATOM 1248 N N . LEU A 1 166 ? 20.176 3.136 -1.470 1.00 38.56 166 LEU A N 1
ATOM 1249 C CA . LEU A 1 166 ? 20.650 1.782 -1.729 1.00 38.56 166 LEU A CA 1
ATOM 1250 C C . LEU A 1 166 ? 21.586 1.365 -0.585 1.00 38.56 166 LEU A C 1
ATOM 1252 O O . LEU A 1 166 ? 22.805 1.370 -0.746 1.00 38.56 166 LEU A O 1
ATOM 1256 N N . GLU A 1 167 ? 21.037 0.997 0.569 1.00 32.56 167 GLU A N 1
ATOM 1257 C CA . GLU A 1 167 ? 21.759 0.138 1.505 1.00 32.56 167 GLU A CA 1
ATOM 1258 C C . GLU A 1 167 ? 21.645 -1.297 0.983 1.00 32.56 167 GLU A C 1
ATOM 1260 O O . GLU A 1 167 ? 20.615 -1.963 1.085 1.00 32.56 167 GLU A O 1
ATOM 1265 N N . ARG A 1 168 ? 22.714 -1.722 0.302 1.00 29.14 168 ARG A N 1
ATOM 1266 C CA . ARG A 1 168 ? 22.962 -3.123 -0.053 1.00 29.14 168 ARG A CA 1
ATOM 1267 C C . ARG A 1 168 ? 23.161 -3.948 1.236 1.00 29.14 168 ARG A C 1
ATOM 1269 O O . ARG A 1 168 ? 23.621 -3.368 2.218 1.00 29.14 168 ARG A O 1
ATOM 1276 N N . PRO A 1 169 ? 22.823 -5.253 1.234 1.00 40.06 169 PRO A N 1
ATOM 1277 C CA . PRO A 1 169 ? 23.054 -6.141 2.377 1.00 40.06 169 PRO A CA 1
ATOM 1278 C C . PRO A 1 169 ? 24.531 -6.236 2.775 1.00 40.06 169 PRO A C 1
ATOM 1280 O O . PRO A 1 169 ? 25.399 -6.077 1.882 1.00 40.06 169 PRO A O 1
#

Foldseek 3Di:
DDDDDDPVVVVVVVVVVVVVCVVVVVVVVLVVVLVVVVVVVVLQVLQLQQVLVCLQVVVDDDAWQDPVSGPDDHPAPDDVSWHDDPFWTWTWHFQPPDDQGWIKIKIFTDDPPTKIWIWTHGSSDTDDIAIEHEPPSVRSVVSCVSNPHPDHHYDHDDDPHDDDPPPDD